Protein AF-A0AB34GZY5-F1 (afdb_monomer)

Secondary structure (DSSP, 8-state):
------------------------------PPPEEEEEEEEETTEEEEEEEEPPP-SSS-GGGSPP------TT--------STTSTT---SSTT-S--SHHHHHHHHHHHHHHHHHH-GGGTTS---------

Mean predicted aligned error: 16.34 Å

Solvent-accessible surface area (backbone atoms only — not comparable to full-atom values): 9696 Å² total; per-residue (Å²): 136,85,82,89,85,89,81,89,86,87,83,91,80,89,82,89,84,81,89,74,82,71,76,78,77,70,69,83,73,77,73,74,55,68,52,70,56,74,45,77,81,49,93,100,39,69,47,79,51,79,46,76,56,60,85,52,100,87,51,62,48,91,78,49,88,87,82,87,88,79,91,63,96,87,62,90,85,85,88,76,59,76,52,66,62,31,91,88,31,72,66,97,48,90,83,70,52,67,86,50,70,66,51,43,52,51,52,51,51,53,51,52,52,52,49,44,69,74,40,62,92,54,65,87,57,88,83,82,89,79,88,84,85,132

Structure (mmCIF, N/CA/C/O backbone):
data_AF-A0AB34GZY5-F1
#
_entry.id   AF-A0AB34GZY5-F1
#
loop_
_atom_site.group_PDB
_atom_site.id
_atom_site.type_symbol
_atom_site.label_atom_id
_atom_site.label_alt_id
_atom_site.label_comp_id
_atom_site.label_asym_id
_atom_site.label_entity_id
_atom_site.label_seq_id
_atom_site.pdbx_PDB_ins_code
_atom_site.Cartn_x
_atom_site.Cartn_y
_atom_site.Cartn_z
_atom_site.occupancy
_atom_site.B_iso_or_equiv
_atom_site.auth_seq_id
_atom_site.auth_comp_id
_atom_site.auth_asym_id
_atom_site.auth_atom_id
_atom_site.pdbx_PDB_model_num
ATOM 1 N N . MET A 1 1 ? 9.526 -64.362 42.886 1.00 38.78 1 MET A N 1
ATOM 2 C CA . MET A 1 1 ? 9.314 -65.638 42.183 1.00 38.78 1 MET A CA 1
ATOM 3 C C . MET A 1 1 ? 9.021 -65.290 40.729 1.00 38.78 1 MET A C 1
ATOM 5 O O . MET A 1 1 ? 7.881 -65.058 40.375 1.00 38.78 1 MET A O 1
ATOM 9 N N . GLU A 1 2 ? 10.096 -65.103 39.961 1.00 42.00 2 GLU A N 1
ATOM 10 C CA . GLU A 1 2 ? 10.179 -65.385 38.512 1.00 42.00 2 GLU A CA 1
ATOM 11 C C . GLU A 1 2 ? 9.989 -66.913 38.304 1.00 42.00 2 GLU A C 1
ATOM 13 O O . GLU A 1 2 ? 10.134 -67.623 39.313 1.00 42.00 2 GLU A O 1
ATOM 18 N N . PRO A 1 3 ? 9.700 -67.470 37.098 1.00 38.09 3 PRO A N 1
ATOM 19 C CA . PRO A 1 3 ? 10.440 -67.222 35.836 1.00 38.09 3 PRO A CA 1
ATOM 20 C C . PRO A 1 3 ? 9.575 -67.142 34.546 1.00 38.09 3 PRO A C 1
ATOM 22 O O . PRO A 1 3 ? 8.404 -67.504 34.552 1.00 38.09 3 PRO A O 1
ATOM 25 N N . ALA A 1 4 ? 10.022 -66.524 33.438 1.00 37.91 4 ALA A N 1
ATOM 26 C CA . ALA A 1 4 ? 11.031 -66.951 32.440 1.00 37.91 4 ALA A CA 1
ATOM 27 C C . ALA A 1 4 ? 10.758 -68.383 31.886 1.00 37.91 4 ALA A C 1
ATOM 29 O O .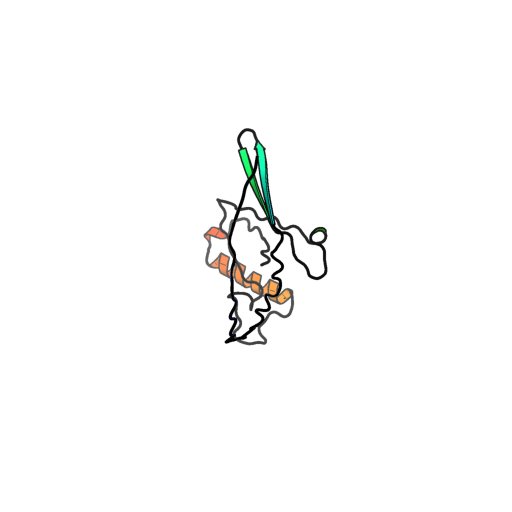 ALA A 1 4 ? 10.474 -69.288 32.658 1.00 37.91 4 ALA A O 1
ATOM 30 N N . LEU A 1 5 ? 10.847 -68.737 30.591 1.00 38.53 5 LEU A N 1
ATOM 31 C CA . LEU A 1 5 ? 11.920 -68.481 29.621 1.00 38.53 5 LEU A CA 1
ATOM 32 C C . LEU A 1 5 ? 11.675 -69.284 28.296 1.00 38.53 5 LEU A C 1
ATOM 34 O O . LEU A 1 5 ? 11.075 -70.356 28.346 1.00 38.53 5 LEU A O 1
ATOM 38 N N . ARG A 1 6 ? 12.350 -68.860 27.201 1.00 35.28 6 ARG A N 1
ATOM 39 C CA . ARG A 1 6 ? 12.802 -69.592 25.965 1.00 35.28 6 ARG A CA 1
ATOM 40 C C . ARG A 1 6 ? 11.847 -69.542 24.746 1.00 35.28 6 ARG A C 1
ATOM 42 O O . ARG A 1 6 ? 10.668 -69.796 24.894 1.00 35.28 6 ARG A O 1
ATOM 49 N N . SER A 1 7 ? 12.269 -69.261 23.500 1.00 38.47 7 SER A N 1
ATOM 50 C CA . SER A 1 7 ? 13.583 -69.453 22.856 1.00 38.47 7 SER A CA 1
ATOM 51 C C . SER A 1 7 ? 13.755 -68.626 21.556 1.00 38.47 7 SER A C 1
ATOM 53 O O . SER A 1 7 ? 12.819 -68.511 20.772 1.00 38.47 7 SER A O 1
ATOM 55 N N . CYS A 1 8 ? 14.980 -68.127 21.318 1.00 30.33 8 CYS A N 1
ATOM 56 C CA . CYS A 1 8 ? 15.563 -67.608 20.060 1.00 30.33 8 CYS A CA 1
ATOM 57 C C . CYS A 1 8 ? 15.296 -68.516 18.834 1.00 30.33 8 CYS A C 1
ATOM 59 O O . CYS A 1 8 ? 15.220 -69.731 18.997 1.00 30.33 8 CYS A O 1
ATOM 61 N N . SER A 1 9 ? 15.284 -68.043 17.575 1.00 35.69 9 SER A N 1
ATOM 62 C CA . SER A 1 9 ? 16.492 -67.618 16.828 1.00 35.69 9 SER A CA 1
ATOM 63 C C . SER A 1 9 ? 16.179 -66.990 15.445 1.00 35.69 9 SER A C 1
ATOM 65 O O . SER A 1 9 ? 15.321 -67.477 14.716 1.00 35.69 9 SER A O 1
ATOM 67 N N . LEU A 1 10 ? 16.909 -65.918 15.094 1.00 40.94 10 LEU A N 1
ATOM 68 C CA . LEU A 1 10 ? 17.018 -65.297 13.755 1.00 40.94 10 LEU A CA 1
ATOM 69 C C . LEU A 1 10 ? 17.931 -66.129 12.827 1.00 40.94 10 LEU A C 1
ATOM 71 O O . LEU A 1 10 ? 18.837 -66.801 13.323 1.00 40.94 10 LEU A O 1
ATOM 75 N N . PRO A 1 11 ? 17.761 -66.027 11.495 1.00 47.16 11 PRO A N 1
ATOM 76 C CA . PRO A 1 11 ? 18.743 -65.264 10.698 1.00 47.16 11 PRO A CA 1
ATOM 77 C C . PRO A 1 11 ? 18.046 -64.390 9.630 1.00 47.16 11 PRO A C 1
ATOM 79 O O . PRO A 1 11 ? 17.109 -64.820 8.970 1.00 47.16 11 PRO A O 1
ATOM 82 N N . LEU A 1 12 ? 18.298 -63.080 9.553 1.00 51.16 12 LEU A N 1
ATOM 83 C CA . LEU A 1 12 ? 19.367 -62.408 8.795 1.00 51.16 12 LEU A CA 1
ATOM 84 C C . LEU A 1 12 ? 19.575 -62.931 7.357 1.00 51.16 12 LEU A C 1
ATOM 86 O O . LEU A 1 12 ? 20.366 -63.842 7.136 1.00 51.16 12 LEU A O 1
ATOM 90 N N . LEU A 1 13 ? 18.959 -62.260 6.376 1.00 44.91 13 LEU A N 1
ATOM 91 C CA . LEU A 1 13 ? 19.524 -62.139 5.029 1.00 44.91 13 LEU A CA 1
ATOM 92 C C . LEU A 1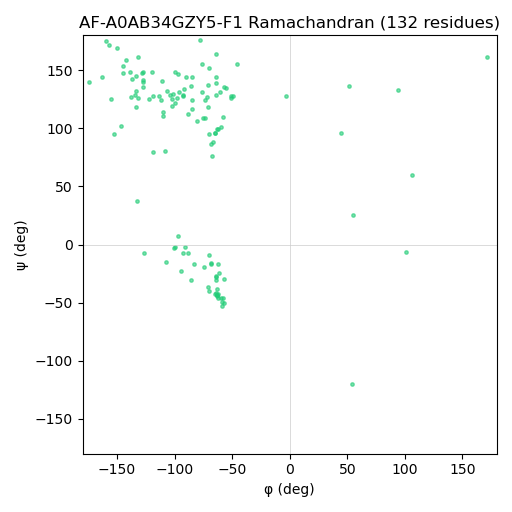 13 ? 19.154 -60.773 4.424 1.00 44.91 13 LEU A C 1
ATOM 94 O O . LEU A 1 13 ? 18.030 -60.548 3.984 1.00 44.91 13 LEU A O 1
ATOM 98 N N . LEU A 1 14 ? 20.119 -59.849 4.448 1.00 49.59 14 LEU A N 1
ATOM 99 C CA . LEU A 1 14 ? 20.133 -58.643 3.620 1.00 49.59 14 LEU A CA 1
ATOM 100 C C . LEU A 1 14 ? 20.412 -59.033 2.163 1.00 49.59 14 LEU A C 1
ATOM 102 O O . LEU A 1 14 ? 21.375 -59.755 1.918 1.00 49.59 14 LEU A O 1
ATOM 106 N N . LEU A 1 15 ? 19.692 -58.441 1.205 1.00 46.56 15 LEU A N 1
ATOM 107 C CA . LEU A 1 15 ? 20.271 -58.120 -0.104 1.00 46.56 15 LEU A CA 1
ATOM 108 C C . LEU A 1 15 ? 19.570 -56.914 -0.760 1.00 46.56 15 LEU A C 1
ATOM 110 O O . LEU A 1 15 ? 18.509 -57.008 -1.363 1.00 46.56 15 LEU A O 1
ATOM 114 N N . LEU A 1 16 ? 20.216 -55.770 -0.524 1.00 51.75 16 LEU A N 1
ATOM 115 C CA . LEU A 1 16 ? 20.365 -54.551 -1.327 1.00 51.75 16 LEU A CA 1
ATOM 116 C C . LEU A 1 16 ? 19.737 -54.550 -2.728 1.00 51.75 16 LEU A C 1
ATOM 118 O O . LEU A 1 16 ? 20.164 -55.343 -3.555 1.00 51.75 16 LEU A O 1
ATOM 122 N N . LEU A 1 17 ? 18.926 -53.531 -3.042 1.00 46.97 17 LEU A N 1
ATOM 123 C CA . LEU A 1 17 ? 18.884 -52.888 -4.365 1.00 46.97 17 LEU A CA 1
ATOM 124 C C . LEU A 1 17 ? 18.352 -51.444 -4.233 1.00 46.97 17 LEU A C 1
ATOM 126 O O . LEU A 1 17 ? 17.258 -51.230 -3.723 1.00 46.97 17 LEU A O 1
ATOM 130 N N . GLY A 1 18 ? 19.122 -50.469 -4.733 1.00 49.88 18 GLY A N 1
ATOM 131 C CA . GLY A 1 18 ? 18.602 -49.153 -5.130 1.00 49.88 18 GLY A CA 1
ATOM 132 C C . GLY A 1 18 ? 18.917 -47.957 -4.227 1.00 49.88 18 GLY A C 1
ATOM 133 O O . GLY A 1 18 ? 18.006 -47.276 -3.769 1.00 49.88 18 GLY A O 1
ATOM 134 N N . LEU A 1 19 ? 20.198 -47.639 -4.023 1.00 49.34 19 LEU A N 1
ATOM 135 C CA . LEU A 1 19 ? 20.614 -46.314 -3.557 1.00 49.34 19 LEU A CA 1
ATOM 136 C C . LEU A 1 19 ? 20.392 -45.291 -4.694 1.00 49.34 19 LEU A C 1
ATOM 138 O O . LEU A 1 19 ? 21.252 -45.115 -5.551 1.00 49.34 19 LEU A O 1
ATOM 142 N N . SER A 1 20 ? 19.256 -44.594 -4.711 1.00 51.91 20 SER A N 1
ATOM 143 C CA . SER A 1 20 ? 19.239 -43.214 -5.207 1.00 51.91 20 SER A CA 1
ATOM 144 C C . SER A 1 20 ? 19.040 -42.310 -4.001 1.00 51.91 20 SER A C 1
ATOM 146 O O . SER A 1 20 ? 17.934 -41.864 -3.701 1.00 51.91 20 SER A O 1
ATOM 148 N N . THR A 1 21 ? 20.125 -42.053 -3.273 1.00 48.06 21 THR A N 1
ATOM 149 C CA . THR A 1 21 ? 20.195 -40.891 -2.387 1.00 48.06 21 THR A CA 1
ATOM 150 C C . THR A 1 21 ? 20.209 -39.651 -3.274 1.00 48.06 21 THR A C 1
ATOM 152 O O . THR A 1 21 ? 21.249 -39.038 -3.503 1.00 48.06 21 THR A O 1
ATOM 155 N N . GLY A 1 22 ? 19.047 -39.294 -3.818 1.00 51.47 22 GLY A N 1
ATOM 156 C CA . GLY A 1 22 ? 18.763 -37.900 -4.084 1.00 51.47 22 GLY A CA 1
ATOM 157 C C . GLY A 1 22 ? 18.766 -37.236 -2.720 1.00 51.47 22 GLY A C 1
ATOM 158 O O . GLY A 1 22 ? 17.819 -37.398 -1.953 1.00 51.47 22 GLY A O 1
ATOM 159 N N . ALA A 1 23 ? 19.871 -36.583 -2.368 1.00 47.66 23 ALA A N 1
ATOM 160 C CA . ALA A 1 23 ? 19.873 -35.672 -1.244 1.00 47.66 23 ALA A CA 1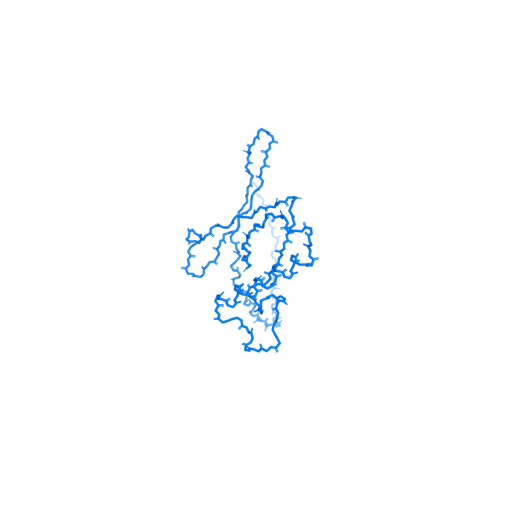
ATOM 161 C C . ALA A 1 23 ? 18.837 -34.595 -1.579 1.00 47.66 23 ALA A C 1
ATOM 163 O O . ALA A 1 23 ? 19.092 -33.711 -2.396 1.00 47.66 23 ALA A O 1
ATOM 164 N N . VAL A 1 24 ? 17.640 -34.706 -1.000 1.00 50.84 24 VAL A N 1
ATOM 165 C CA . VAL A 1 24 ? 16.730 -33.572 -0.906 1.00 50.84 24 VAL A CA 1
ATOM 166 C C . VAL A 1 24 ? 17.464 -32.595 -0.005 1.00 50.84 24 VAL A C 1
ATOM 168 O O . VAL A 1 24 ? 17.473 -32.738 1.215 1.00 50.84 24 VAL A O 1
ATOM 171 N N . ILE A 1 25 ? 18.172 -31.649 -0.617 1.00 48.28 25 ILE A N 1
ATOM 172 C CA . ILE A 1 25 ? 18.685 -30.486 0.088 1.00 48.28 25 ILE A CA 1
ATOM 173 C C . ILE A 1 25 ? 17.431 -29.688 0.442 1.00 48.28 25 ILE A C 1
ATOM 175 O O . ILE A 1 25 ? 16.984 -28.835 -0.323 1.00 48.28 25 ILE A O 1
ATOM 179 N N . SER A 1 26 ? 16.804 -30.014 1.574 1.00 48.84 26 SER A N 1
ATOM 180 C CA . SER A 1 26 ? 15.907 -29.075 2.224 1.00 48.84 26 SER A CA 1
ATOM 181 C C . SER A 1 26 ? 16.804 -27.928 2.659 1.00 48.84 26 SER A C 1
ATOM 183 O O . SER A 1 26 ? 17.487 -28.008 3.683 1.00 48.84 26 SER A O 1
ATOM 185 N N . TRP A 1 27 ? 16.882 -26.881 1.841 1.00 49.50 27 TRP A N 1
ATOM 186 C CA . TRP A 1 27 ? 17.351 -25.598 2.335 1.00 49.50 27 TRP A CA 1
ATOM 187 C C . TRP A 1 27 ? 16.550 -25.323 3.609 1.00 49.50 27 TRP A C 1
ATOM 189 O O . TRP A 1 27 ? 15.327 -25.481 3.566 1.00 49.50 27 TRP A O 1
ATOM 199 N N . PRO A 1 28 ? 17.189 -25.005 4.747 1.00 52.06 28 PRO A N 1
ATOM 200 C CA . PRO A 1 28 ? 16.443 -24.624 5.928 1.00 52.06 28 PRO A CA 1
ATOM 201 C C . PRO A 1 28 ? 15.688 -23.352 5.559 1.00 52.06 28 PRO A C 1
ATOM 203 O O . PRO A 1 28 ? 16.260 -22.261 5.515 1.00 52.06 28 PRO A O 1
ATOM 206 N N . ILE A 1 29 ? 14.409 -23.512 5.227 1.00 51.97 29 ILE A N 1
ATOM 207 C CA . ILE A 1 29 ? 13.464 -22.414 5.195 1.00 51.97 29 ILE A CA 1
ATOM 208 C C . ILE A 1 29 ? 13.524 -21.885 6.620 1.00 51.97 29 ILE A C 1
ATOM 210 O O . ILE A 1 29 ? 13.161 -22.586 7.563 1.00 51.97 29 ILE A O 1
ATOM 214 N N . LYS A 1 30 ? 14.102 -20.697 6.800 1.00 57.34 30 LYS A N 1
ATOM 215 C CA . LYS A 1 30 ? 13.982 -19.990 8.069 1.00 57.34 30 LYS A CA 1
ATOM 216 C C . LYS A 1 30 ? 12.508 -19.623 8.178 1.00 57.34 30 LYS A C 1
ATOM 218 O O . LYS A 1 30 ? 12.110 -18.583 7.664 1.00 57.34 30 LYS A O 1
ATOM 223 N N . GLU A 1 31 ? 11.704 -20.517 8.747 1.00 63.81 31 GLU A N 1
ATOM 224 C CA . GLU A 1 31 ? 10.323 -20.214 9.104 1.00 63.81 31 GLU A CA 1
ATOM 225 C C . GLU A 1 31 ? 10.337 -18.921 9.921 1.00 63.81 31 GLU A C 1
ATOM 227 O O . GLU A 1 31 ? 11.137 -18.757 10.850 1.00 63.81 31 GLU A O 1
ATOM 232 N N . GLY A 1 32 ? 9.522 -17.955 9.498 1.00 69.06 32 GLY A N 1
ATOM 233 C CA . GLY A 1 32 ? 9.395 -16.687 10.198 1.00 69.06 32 GLY A CA 1
ATOM 234 C C . GLY A 1 32 ? 8.971 -16.949 11.638 1.00 69.06 32 GLY A C 1
ATOM 235 O O . GLY A 1 32 ? 8.093 -17.768 11.897 1.00 69.06 32 GLY A O 1
ATOM 236 N N . LYS A 1 33 ? 9.603 -16.268 12.597 1.00 85.56 33 LYS A N 1
ATOM 237 C CA . LYS A 1 33 ? 9.159 -16.345 13.987 1.00 85.56 33 LYS A CA 1
ATOM 238 C C . LYS A 1 33 ? 7.849 -15.567 14.101 1.00 85.56 33 LYS A C 1
ATOM 240 O O . LYS A 1 33 ? 7.806 -14.388 13.753 1.00 85.56 33 LYS A O 1
ATOM 245 N N . GLU A 1 34 ? 6.818 -16.205 14.632 1.00 90.81 34 GLU A N 1
ATOM 246 C CA . GLU A 1 34 ? 5.507 -15.603 14.877 1.00 90.81 34 GLU A CA 1
ATOM 247 C C . GLU A 1 34 ? 5.068 -15.817 16.330 1.00 90.81 34 GLU A C 1
ATOM 249 O O . GLU A 1 34 ? 5.442 -16.807 16.962 1.00 90.81 34 GLU A O 1
ATOM 254 N N . VAL A 1 35 ? 4.313 -14.863 16.878 1.00 94.06 35 VAL A N 1
ATOM 255 C CA . VAL A 1 35 ? 3.687 -14.945 18.211 1.00 94.06 35 VAL A CA 1
ATOM 256 C C . VAL A 1 35 ? 2.333 -14.246 18.197 1.00 94.06 35 VAL A C 1
ATOM 258 O O . VAL A 1 35 ? 2.150 -13.256 17.492 1.00 94.06 35 VAL A O 1
ATOM 261 N N . TRP A 1 36 ? 1.384 -14.734 18.985 1.00 96.44 36 TRP A N 1
ATOM 262 C CA . TRP A 1 36 ? 0.033 -14.185 19.074 1.00 96.44 36 TRP A CA 1
ATOM 263 C C . TRP A 1 36 ? -0.493 -14.297 20.503 1.00 96.44 36 TRP A C 1
ATOM 265 O O . TRP A 1 36 ? -0.057 -15.170 21.254 1.00 96.44 36 TRP A O 1
ATOM 275 N N . ASP A 1 37 ? -1.413 -13.410 20.878 1.00 96.88 37 ASP A N 1
ATOM 276 C CA . ASP A 1 37 ? -2.048 -13.422 22.200 1.00 96.88 37 ASP A CA 1
ATOM 277 C C . ASP A 1 37 ? -3.386 -12.654 22.196 1.00 96.88 37 ASP A C 1
ATOM 279 O O . ASP A 1 37 ? -3.776 -12.019 21.209 1.00 96.88 37 ASP A O 1
ATOM 283 N N . TYR A 1 38 ? -4.087 -12.700 23.327 1.00 96.75 38 TYR A N 1
ATOM 284 C CA . TYR A 1 38 ? -5.267 -11.901 23.624 1.00 96.75 38 TYR A CA 1
ATOM 285 C C . TYR A 1 38 ? -4.963 -10.881 24.720 1.00 96.75 38 TYR A C 1
ATOM 287 O O . TYR A 1 38 ? -4.321 -11.178 25.723 1.00 96.75 38 TYR A O 1
ATOM 295 N N . VAL A 1 39 ? -5.509 -9.677 24.576 1.00 97.00 39 VAL A N 1
ATOM 296 C CA . VAL A 1 39 ? -5.481 -8.649 25.618 1.00 97.00 39 VAL A CA 1
ATOM 297 C C . VAL A 1 39 ? -6.898 -8.286 26.043 1.00 97.00 39 VAL A C 1
ATOM 299 O O . VAL A 1 39 ? -7.749 -7.959 25.218 1.00 97.00 39 VAL A O 1
ATOM 302 N N . THR A 1 40 ? -7.172 -8.332 27.347 1.00 95.94 40 THR A N 1
ATOM 303 C CA . THR A 1 40 ? -8.438 -7.854 27.920 1.00 95.94 40 THR A CA 1
ATOM 304 C C . THR A 1 40 ? -8.431 -6.330 27.954 1.00 95.94 40 THR A C 1
ATOM 306 O O . THR A 1 40 ? -7.713 -5.731 28.751 1.00 95.94 40 THR A O 1
ATOM 309 N N . VAL A 1 41 ? -9.232 -5.694 27.100 1.00 95.50 41 VAL A N 1
ATOM 310 C CA . VAL A 1 41 ? -9.272 -4.224 26.968 1.00 95.50 41 VAL A CA 1
ATOM 311 C C . VAL A 1 41 ? -10.370 -3.576 27.812 1.00 95.50 41 VAL A C 1
ATOM 313 O O . VAL A 1 41 ? -10.276 -2.404 28.164 1.00 95.50 41 VAL A O 1
ATOM 316 N N . ARG A 1 42 ? -11.413 -4.335 28.162 1.00 96.19 42 ARG A N 1
ATOM 317 C CA . ARG A 1 42 ? -12.461 -3.963 29.128 1.00 96.19 42 ARG A CA 1
ATOM 318 C C . ARG A 1 42 ? -13.109 -5.231 29.682 1.00 96.19 42 ARG A C 1
ATOM 320 O O . ARG A 1 42 ? -12.845 -6.324 29.187 1.00 96.19 42 ARG A O 1
ATOM 327 N N . LYS A 1 43 ? -13.967 -5.087 30.698 1.00 95.81 43 LYS A N 1
ATOM 328 C CA . LYS A 1 43 ? -14.728 -6.215 31.255 1.00 95.81 43 LYS A CA 1
ATOM 329 C C . LYS A 1 43 ? -15.431 -6.985 30.128 1.00 95.81 43 LYS A C 1
ATOM 331 O O . LYS A 1 43 ? -16.135 -6.374 29.320 1.00 95.81 43 LYS A O 1
ATOM 336 N N . ASP A 1 44 ? -15.183 -8.293 30.093 1.00 93.62 44 ASP A N 1
ATOM 337 C CA . ASP A 1 44 ? -15.711 -9.250 29.115 1.00 93.62 44 ASP A CA 1
ATOM 338 C C . ASP A 1 44 ? -15.423 -8.885 27.642 1.00 93.62 44 ASP A C 1
ATOM 340 O O . ASP A 1 44 ? -16.169 -9.272 26.743 1.00 93.62 44 ASP A O 1
ATOM 344 N N . ALA A 1 45 ? -14.357 -8.119 27.365 1.00 91.88 45 ALA A N 1
ATOM 345 C CA . ALA A 1 45 ? -13.920 -7.841 25.999 1.00 91.88 45 ALA A CA 1
ATOM 346 C C . ALA A 1 45 ? -12.409 -8.003 25.829 1.00 91.88 45 ALA A C 1
ATOM 348 O O . ALA A 1 45 ? -11.601 -7.386 26.533 1.00 91.88 45 ALA A O 1
ATOM 349 N N . HIS A 1 46 ? -12.050 -8.786 24.818 1.00 94.62 46 HIS A N 1
ATOM 350 C CA . HIS A 1 46 ? -10.686 -9.199 24.532 1.00 94.62 46 HIS A CA 1
ATOM 351 C C . HIS A 1 46 ? -10.359 -8.875 23.073 1.00 94.62 46 HIS A C 1
ATOM 353 O O . HIS A 1 46 ? -11.181 -9.111 22.189 1.00 94.62 46 HIS A O 1
ATOM 359 N N . MET A 1 47 ? -9.178 -8.322 22.820 1.00 92.62 47 MET A N 1
ATOM 360 C CA . MET A 1 47 ? -8.656 -8.094 21.475 1.00 92.62 47 MET A CA 1
ATOM 361 C C . MET A 1 47 ? -7.554 -9.105 21.190 1.00 92.62 47 MET A C 1
ATOM 363 O O . MET A 1 47 ? -6.669 -9.306 22.016 1.00 92.62 47 MET A O 1
ATOM 367 N N . PHE A 1 48 ? -7.622 -9.736 20.024 1.00 95.38 48 PHE A N 1
ATOM 368 C CA . PHE A 1 48 ? -6.571 -10.604 19.509 1.00 95.38 48 PHE A CA 1
ATOM 369 C C . PHE A 1 48 ? -5.509 -9.769 18.788 1.00 95.38 48 PHE A C 1
ATOM 371 O O . PHE A 1 48 ? -5.848 -8.801 18.103 1.00 95.38 48 PHE A O 1
ATOM 378 N N . TRP A 1 49 ? -4.243 -10.160 18.903 1.00 92.56 49 TRP A N 1
ATOM 379 C CA . TRP A 1 49 ? -3.163 -9.626 18.079 1.00 92.56 49 TRP A CA 1
ATOM 380 C C . TRP A 1 49 ? -2.209 -10.740 17.642 1.00 92.56 49 TRP A C 1
ATOM 382 O O . TRP A 1 49 ? -1.993 -11.718 18.357 1.00 92.56 49 TRP A O 1
ATOM 392 N N . TRP A 1 50 ? -1.626 -10.564 16.457 1.00 95.06 50 TRP A N 1
ATOM 393 C CA . TRP A 1 50 ? -0.658 -11.480 15.860 1.00 95.06 50 TRP A CA 1
ATOM 394 C C . TRP A 1 50 ? 0.540 -10.678 15.353 1.00 95.06 50 TRP A C 1
ATOM 396 O O . TRP A 1 50 ? 0.373 -9.709 14.612 1.00 95.06 50 TRP A O 1
ATOM 406 N N . LEU A 1 51 ? 1.741 -11.056 15.788 1.00 90.56 51 LEU A N 1
ATOM 407 C CA . LEU A 1 51 ? 3.003 -10.437 15.409 1.00 90.56 51 LEU A CA 1
ATOM 408 C C . LEU A 1 51 ? 3.859 -11.409 14.599 1.00 90.56 51 LEU A C 1
ATOM 410 O O . LEU A 1 51 ? 4.205 -12.496 15.065 1.00 90.56 51 LEU A O 1
ATOM 414 N N . TYR A 1 52 ? 4.298 -10.934 13.440 1.00 88.31 52 TYR A N 1
ATOM 415 C CA . TYR A 1 52 ? 5.384 -11.527 12.672 1.00 88.31 52 TYR A CA 1
ATOM 416 C C . TYR A 1 52 ? 6.675 -10.765 12.958 1.00 88.31 52 TYR A C 1
ATOM 418 O O . TYR A 1 52 ? 6.728 -9.540 12.824 1.00 88.31 52 TYR A O 1
ATOM 426 N N . TYR A 1 53 ? 7.729 -11.471 13.362 1.00 85.69 53 TYR A N 1
ATOM 427 C CA . TYR A 1 53 ? 9.034 -10.847 13.549 1.00 85.69 53 TYR A CA 1
ATOM 428 C C . TYR A 1 53 ? 9.700 -10.600 12.197 1.00 85.69 53 TYR A C 1
ATOM 430 O O . TYR A 1 53 ? 9.823 -11.507 11.375 1.00 85.69 53 TYR A O 1
ATOM 438 N N . ALA A 1 54 ? 10.192 -9.378 11.996 1.00 82.56 54 ALA A N 1
ATOM 439 C CA . ALA A 1 54 ? 10.921 -9.025 10.789 1.00 82.56 54 ALA A CA 1
ATOM 440 C C . ALA A 1 54 ? 12.227 -9.831 10.674 1.00 82.56 54 ALA A C 1
ATOM 442 O O . ALA A 1 54 ? 13.047 -9.861 11.595 1.00 82.56 54 ALA A O 1
ATOM 443 N N . THR A 1 55 ? 12.441 -10.465 9.522 1.00 79.88 55 THR A N 1
ATOM 444 C CA . THR A 1 55 ? 13.668 -11.206 9.218 1.00 79.88 55 THR A CA 1
ATOM 445 C C . THR A 1 55 ? 14.565 -10.377 8.308 1.00 79.88 55 THR A C 1
ATOM 447 O O . THR A 1 55 ? 14.182 -10.060 7.186 1.00 79.88 55 T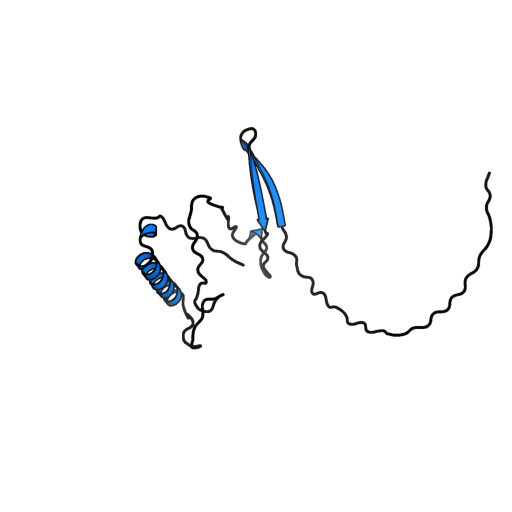HR A O 1
ATOM 450 N N . SER A 1 56 ? 15.776 -10.054 8.761 1.00 76.88 56 SER A N 1
ATOM 451 C CA . SER A 1 56 ? 16.793 -9.395 7.937 1.00 76.88 56 SER A CA 1
ATOM 452 C C . SER A 1 56 ? 18.107 -10.180 7.976 1.00 76.88 56 SER A C 1
ATOM 454 O O . SER A 1 56 ? 18.484 -10.674 9.041 1.00 76.88 56 SER A O 1
ATOM 456 N N . PRO A 1 57 ? 18.844 -10.288 6.853 1.00 79.06 57 PRO A N 1
ATOM 457 C CA . PRO A 1 57 ? 20.169 -10.906 6.840 1.00 79.06 57 PRO A CA 1
ATOM 458 C C . PRO A 1 57 ? 21.205 -10.188 7.716 1.00 79.06 57 PRO A C 1
ATOM 460 O O . PRO A 1 57 ? 22.186 -10.809 8.114 1.00 79.06 57 PRO A O 1
ATOM 463 N N . SER A 1 58 ? 21.017 -8.891 7.987 1.00 78.00 58 SER A N 1
ATOM 464 C CA . SER A 1 58 ? 22.044 -8.019 8.579 1.00 78.00 58 SER A CA 1
ATOM 465 C C . SER A 1 58 ? 21.616 -7.267 9.840 1.00 78.00 58 SER A C 1
ATOM 467 O O . SER A 1 58 ? 22.460 -6.625 10.460 1.00 78.00 58 SER A O 1
ATOM 469 N N . LYS A 1 59 ? 20.336 -7.325 10.231 1.00 80.44 59 LYS A N 1
ATOM 470 C CA . LYS A 1 59 ? 19.797 -6.600 11.394 1.00 80.44 59 LYS A CA 1
ATOM 471 C C . LYS A 1 59 ? 18.928 -7.505 12.261 1.00 80.44 59 LYS A C 1
ATOM 473 O O . LYS A 1 59 ? 18.196 -8.341 11.733 1.00 80.44 59 LYS A O 1
ATOM 478 N N . ASN A 1 60 ? 18.966 -7.303 13.578 1.00 83.50 60 ASN A N 1
ATOM 479 C CA . ASN A 1 60 ? 17.987 -7.913 14.478 1.00 83.50 60 ASN A CA 1
ATOM 480 C C . ASN A 1 60 ? 16.607 -7.267 14.296 1.00 83.50 60 ASN A C 1
ATOM 482 O O . ASN A 1 60 ? 16.506 -6.085 13.971 1.00 83.50 60 ASN A O 1
ATOM 486 N N . PHE A 1 61 ? 15.538 -8.022 14.569 1.00 80.06 61 PHE A N 1
ATOM 487 C CA . PHE A 1 61 ? 14.159 -7.526 14.449 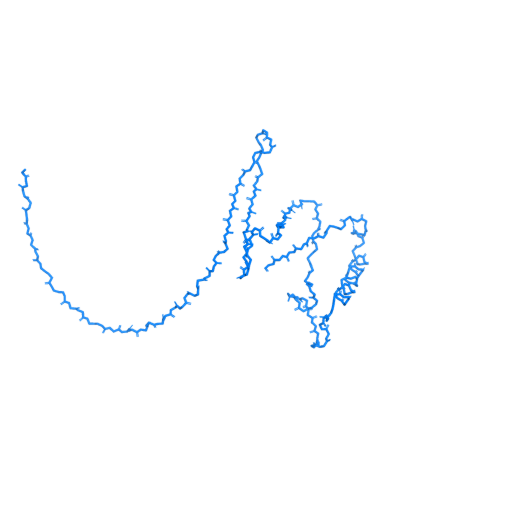1.00 80.06 61 PHE A CA 1
ATOM 488 C C . PHE A 1 61 ? 13.891 -6.278 15.308 1.00 80.06 61 PHE A C 1
ATOM 490 O O . PHE A 1 61 ? 13.090 -5.439 14.918 1.00 80.06 61 PHE A O 1
ATOM 497 N N . SER A 1 62 ? 14.586 -6.121 16.441 1.00 80.94 62 SER A N 1
ATOM 498 C CA . SER A 1 62 ? 14.455 -4.959 17.333 1.00 80.94 62 SER A CA 1
ATOM 499 C C . SER A 1 62 ? 14.987 -3.647 16.740 1.00 80.94 62 SER A C 1
ATOM 501 O O . SER A 1 62 ? 14.700 -2.583 17.276 1.00 80.94 62 SER A O 1
ATOM 503 N N . GLU A 1 63 ? 15.780 -3.712 15.668 1.00 83.12 63 GLU A N 1
ATOM 504 C CA . GLU A 1 63 ? 16.345 -2.545 14.968 1.00 83.12 63 GLU A CA 1
ATOM 505 C C . GLU A 1 63 ? 15.555 -2.181 13.700 1.00 83.12 63 GLU A C 1
ATOM 507 O O . GLU A 1 63 ? 15.904 -1.240 12.983 1.00 83.12 63 GLU A O 1
ATOM 512 N N . LEU A 1 64 ? 14.520 -2.960 13.386 1.00 84.19 64 LEU A N 1
ATOM 513 C CA . LEU A 1 64 ? 13.649 -2.757 12.239 1.00 84.19 64 LEU A CA 1
ATOM 514 C C . LEU A 1 64 ? 12.361 -2.057 12.696 1.00 84.19 64 LEU A C 1
ATOM 516 O O . LEU A 1 64 ? 11.925 -2.247 13.833 1.00 84.19 64 LEU A O 1
ATOM 520 N N . PRO A 1 65 ? 11.746 -1.224 11.840 1.00 81.06 65 PRO A N 1
ATOM 521 C CA . PRO A 1 65 ? 10.498 -0.562 12.189 1.00 81.06 65 PRO A CA 1
ATOM 522 C C . PRO A 1 65 ? 9.374 -1.586 12.402 1.00 81.06 65 PRO A C 1
ATOM 524 O O . PRO A 1 65 ? 9.229 -2.532 11.629 1.00 81.06 65 PRO A O 1
ATOM 527 N N . LEU A 1 66 ? 8.551 -1.360 13.428 1.00 83.62 66 LEU A N 1
ATOM 528 C CA . LEU A 1 66 ? 7.307 -2.095 13.641 1.00 83.62 66 LEU A CA 1
ATOM 529 C C . LEU A 1 66 ? 6.186 -1.437 12.830 1.00 83.62 66 LEU A C 1
ATOM 531 O O . LEU A 1 66 ? 5.906 -0.252 13.010 1.00 83.62 66 LEU A O 1
ATOM 535 N N . VAL A 1 67 ? 5.521 -2.213 11.976 1.00 81.00 67 VAL A N 1
ATOM 536 C CA . VAL A 1 67 ? 4.330 -1.781 11.235 1.00 81.00 67 VAL A CA 1
ATOM 537 C C . VAL A 1 67 ? 3.097 -2.409 11.879 1.00 81.00 67 VAL A C 1
ATOM 539 O O . VAL A 1 67 ? 3.056 -3.618 12.094 1.00 81.00 67 VAL A O 1
ATOM 542 N N . MET A 1 68 ? 2.094 -1.589 12.194 1.00 81.06 68 MET A N 1
ATOM 543 C CA . MET A 1 68 ? 0.818 -2.042 12.751 1.00 81.06 68 MET A CA 1
ATOM 544 C C . MET A 1 68 ? -0.256 -2.041 11.662 1.00 81.06 68 MET A C 1
ATOM 546 O O . MET A 1 68 ? -0.507 -1.010 11.040 1.00 81.06 68 MET A O 1
ATOM 550 N N . TRP A 1 69 ? -0.905 -3.187 11.460 1.00 77.31 69 TRP A N 1
ATOM 551 C CA . TRP A 1 69 ? -2.038 -3.339 10.548 1.00 77.31 69 TRP A CA 1
ATOM 552 C C . TRP A 1 69 ? -3.354 -3.349 11.330 1.00 77.31 69 TRP A C 1
ATOM 554 O O . TRP A 1 69 ? -3.500 -4.110 12.285 1.00 77.31 69 TRP A O 1
ATOM 564 N N . LEU A 1 70 ? -4.322 -2.525 10.922 1.00 76.88 70 LEU A N 1
ATOM 565 C CA . LEU A 1 70 ? -5.650 -2.460 11.536 1.00 76.88 70 LEU A CA 1
ATOM 566 C C . LEU A 1 70 ? -6.720 -2.731 10.478 1.00 76.88 70 LEU A C 1
ATOM 568 O O . LEU A 1 70 ? -6.791 -2.039 9.464 1.00 76.88 70 LEU A O 1
ATOM 572 N N . GLN A 1 71 ? -7.585 -3.715 10.731 1.00 64.69 71 GLN A N 1
ATOM 573 C CA . GLN A 1 71 ? -8.744 -3.971 9.881 1.00 64.69 71 GLN A CA 1
ATOM 574 C C . GLN A 1 71 ? -9.864 -2.988 10.235 1.00 64.69 71 GLN A C 1
ATOM 576 O O . GLN A 1 71 ? -10.524 -3.114 11.266 1.00 64.69 71 GLN A O 1
ATOM 581 N N . LEU A 1 72 ? -10.099 -2.010 9.365 1.00 62.00 72 LEU A N 1
ATOM 582 C CA . LEU A 1 72 ? -11.257 -1.125 9.452 1.00 62.00 72 LEU A CA 1
ATOM 583 C C . LEU A 1 72 ? -12.443 -1.812 8.764 1.00 62.00 72 LEU A C 1
ATOM 585 O O . LEU A 1 72 ? -12.413 -2.044 7.561 1.00 62.00 72 LEU A O 1
ATOM 589 N N . GLN A 1 73 ? -13.506 -2.133 9.509 1.00 61.81 73 GLN A N 1
ATOM 590 C CA . GLN A 1 73 ? -14.731 -2.724 8.939 1.00 61.81 73 GLN A CA 1
ATOM 591 C C . GLN A 1 73 ? -15.541 -1.743 8.067 1.00 61.81 73 GLN A C 1
ATOM 593 O O . GLN A 1 73 ? -16.501 -2.145 7.418 1.00 61.81 73 GLN A O 1
ATOM 598 N N . SER A 1 74 ? -15.179 -0.457 8.053 1.00 67.19 74 SER A N 1
ATOM 599 C CA . SER A 1 74 ? -15.924 0.607 7.364 1.00 67.19 74 SER A CA 1
ATOM 600 C C . SER A 1 74 ? -15.015 1.510 6.528 1.00 67.19 74 SER A C 1
ATOM 602 O O . SER A 1 74 ? -15.217 2.719 6.482 1.00 67.19 74 SER A O 1
ATOM 604 N N . ALA A 1 75 ? -13.994 0.934 5.890 1.00 74.50 75 ALA A N 1
ATOM 605 C CA . ALA A 1 75 ? -13.141 1.644 4.942 1.00 74.50 75 ALA A CA 1
ATOM 606 C C . ALA A 1 75 ? -13.043 0.871 3.623 1.00 74.50 75 ALA A C 1
ATOM 608 O O . ALA A 1 75 ? -13.065 -0.360 3.612 1.00 74.50 75 ALA A O 1
ATOM 609 N N . SER A 1 76 ? -12.918 1.602 2.518 1.00 83.56 76 SER A N 1
ATOM 610 C CA . SER A 1 76 ? -12.542 1.016 1.229 1.00 83.56 76 SER A CA 1
ATOM 611 C C . SER A 1 76 ? -11.021 0.940 1.145 1.00 83.56 76 SER A C 1
ATOM 613 O O . SER A 1 76 ? -10.338 1.885 1.537 1.00 83.56 76 SER A O 1
ATOM 615 N N . LEU A 1 77 ? -10.490 -0.181 0.657 1.00 85.06 77 LEU A N 1
ATOM 616 C CA . LEU A 1 77 ? -9.051 -0.414 0.561 1.00 85.06 77 LEU A CA 1
ATOM 617 C C . LEU A 1 77 ? -8.626 -0.446 -0.908 1.00 85.06 77 LEU A C 1
ATOM 619 O O . LEU A 1 77 ? -9.166 -1.226 -1.690 1.00 85.06 77 LEU A O 1
ATOM 623 N N . LEU A 1 78 ? -7.657 0.399 -1.266 1.00 87.94 78 LEU A N 1
ATOM 624 C CA . LEU A 1 78 ? -7.068 0.460 -2.601 1.00 87.94 78 LEU A CA 1
ATOM 625 C C . LEU A 1 78 ? -5.632 -0.067 -2.540 1.00 87.94 78 LEU A C 1
ATOM 627 O O . LEU A 1 78 ? -4.770 0.548 -1.914 1.00 87.94 78 LEU A O 1
ATOM 631 N N . PHE A 1 79 ? -5.381 -1.196 -3.199 1.00 89.38 79 PHE A N 1
ATOM 632 C CA . PHE A 1 79 ? -4.039 -1.749 -3.361 1.00 89.38 79 PHE A CA 1
ATOM 633 C C . PHE A 1 79 ? -3.418 -1.244 -4.661 1.00 89.38 79 PHE A C 1
ATOM 635 O O . PHE A 1 79 ? -4.067 -1.263 -5.707 1.00 89.38 79 PHE A O 1
ATOM 642 N N . VAL A 1 80 ? -2.162 -0.804 -4.588 1.00 90.94 80 VAL A N 1
ATOM 643 C CA . VAL A 1 80 ? -1.395 -0.328 -5.742 1.00 90.94 80 VAL A CA 1
ATOM 644 C C . VAL A 1 80 ? -0.008 -0.958 -5.710 1.00 90.94 80 VAL A C 1
ATOM 646 O O . VAL A 1 80 ? 0.760 -0.710 -4.781 1.00 90.94 80 VAL A O 1
ATOM 649 N N . ASP A 1 81 ? 0.316 -1.737 -6.742 1.00 91.88 81 ASP A N 1
ATOM 650 C CA . ASP A 1 81 ? 1.669 -2.242 -6.976 1.00 91.88 81 ASP A CA 1
ATOM 651 C C . ASP A 1 81 ? 2.550 -1.090 -7.483 1.00 91.88 81 ASP A C 1
ATOM 653 O O . ASP A 1 81 ? 2.368 -0.599 -8.603 1.00 91.88 81 ASP A O 1
ATOM 657 N N . ASN A 1 82 ? 3.478 -0.632 -6.640 1.00 90.50 82 ASN A N 1
ATOM 658 C CA . ASN A 1 82 ? 4.329 0.530 -6.885 1.00 90.50 82 ASN A CA 1
ATOM 659 C C . ASN A 1 82 ? 5.801 0.209 -6.555 1.00 90.50 82 ASN A C 1
ATOM 661 O O . ASN A 1 82 ? 6.071 -0.276 -5.452 1.00 90.50 82 ASN A O 1
ATOM 665 N N . PRO A 1 83 ? 6.772 0.535 -7.433 1.00 94.38 83 PRO A N 1
ATOM 666 C CA . PRO A 1 83 ? 6.644 1.236 -8.720 1.00 94.38 83 PRO A CA 1
ATOM 667 C C . PRO A 1 83 ? 6.130 0.371 -9.876 1.00 94.38 83 PRO A C 1
ATOM 669 O O . PRO A 1 83 ? 5.943 -0.838 -9.739 1.00 94.38 83 PRO A O 1
ATOM 672 N N . VAL A 1 84 ? 5.926 0.989 -11.044 1.00 94.06 84 V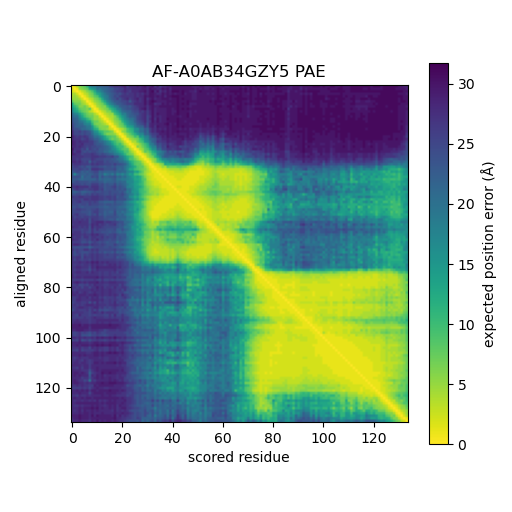AL A N 1
ATOM 673 C CA . VAL A 1 84 ? 5.613 0.253 -12.274 1.00 94.06 84 VAL A CA 1
ATOM 674 C C . VAL A 1 84 ? 6.691 -0.806 -12.547 1.00 94.06 84 VAL A C 1
ATOM 676 O O . VAL A 1 84 ? 7.887 -0.538 -12.421 1.00 94.06 84 VAL A O 1
ATOM 679 N N . GLY A 1 85 ? 6.273 -2.023 -12.894 1.00 91.75 85 GLY A N 1
ATOM 680 C CA . GLY A 1 85 ? 7.160 -3.184 -12.988 1.00 91.75 85 GLY A CA 1
ATOM 681 C C . GLY A 1 85 ? 7.110 -4.134 -11.792 1.00 91.75 85 GLY A C 1
ATOM 682 O O . GLY A 1 85 ? 7.747 -5.185 -11.839 1.00 91.75 85 GLY A O 1
ATOM 683 N N . THR A 1 86 ? 6.393 -3.774 -10.726 1.00 90.44 86 THR A N 1
ATOM 684 C CA . THR A 1 86 ? 6.166 -4.636 -9.559 1.00 90.44 86 THR A CA 1
ATOM 685 C C . THR A 1 86 ? 4.820 -5.351 -9.646 1.00 90.44 86 THR A C 1
ATOM 687 O O . THR A 1 86 ? 3.863 -4.800 -10.184 1.00 90.44 86 THR A O 1
ATOM 690 N N . GLY A 1 87 ? 4.739 -6.578 -9.120 1.00 91.88 87 GLY A N 1
ATOM 691 C CA . GLY A 1 87 ? 3.489 -7.346 -9.080 1.00 91.88 87 GLY A CA 1
ATOM 692 C C . GLY A 1 87 ? 2.837 -7.485 -10.460 1.00 91.88 87 GLY A C 1
ATOM 693 O O . GLY A 1 87 ? 3.441 -8.039 -11.381 1.00 91.88 87 GLY A O 1
ATOM 694 N N . PHE A 1 88 ? 1.610 -6.978 -10.597 1.00 93.19 88 PHE A N 1
ATOM 695 C CA . PHE A 1 88 ? 0.873 -6.941 -11.866 1.00 93.19 88 PHE A CA 1
ATOM 696 C C . PHE A 1 88 ? 1.063 -5.641 -12.665 1.00 93.19 88 PHE A C 1
ATOM 698 O O . PHE A 1 88 ? 0.631 -5.571 -13.817 1.00 93.19 88 PHE A O 1
ATOM 705 N N . SER A 1 89 ? 1.720 -4.622 -12.105 1.00 94.44 89 SER A N 1
ATOM 706 C CA . SER A 1 89 ? 2.086 -3.400 -12.827 1.00 94.44 89 SER A CA 1
ATOM 707 C C . SER A 1 89 ? 3.248 -3.684 -13.786 1.00 94.44 89 SER A C 1
ATOM 709 O O . SER A 1 89 ? 4.312 -4.119 -13.354 1.00 94.44 89 SER A O 1
ATOM 711 N N . TYR A 1 90 ? 3.100 -3.399 -15.084 1.00 94.81 90 TYR A N 1
ATOM 712 C CA . TYR A 1 90 ? 4.111 -3.722 -16.104 1.00 94.81 90 TYR A CA 1
ATOM 713 C C . TYR A 1 90 ? 4.442 -2.547 -17.030 1.00 94.81 90 TYR A C 1
ATOM 715 O O . TYR A 1 90 ? 3.675 -1.597 -17.176 1.00 94.81 90 TYR A O 1
ATOM 723 N N . VAL A 1 91 ? 5.591 -2.645 -17.701 1.00 94.00 91 VAL A N 1
ATOM 724 C CA . VAL A 1 91 ? 6.007 -1.736 -18.776 1.00 94.00 91 VAL A CA 1
ATOM 725 C C . VAL A 1 91 ? 6.197 -2.511 -20.074 1.00 94.00 91 VAL A C 1
ATOM 727 O O . VAL A 1 91 ? 6.619 -3.664 -20.072 1.00 94.00 91 VAL A O 1
ATOM 730 N N . ASN A 1 92 ? 5.931 -1.864 -21.208 1.00 94.94 92 ASN A N 1
ATOM 731 C CA . ASN A 1 92 ? 6.118 -2.483 -22.526 1.00 94.94 92 ASN A CA 1
ATOM 732 C C . ASN A 1 92 ? 7.571 -2.411 -23.029 1.00 94.94 92 ASN A C 1
ATOM 734 O O . ASN A 1 92 ? 7.930 -3.101 -23.981 1.00 94.94 92 ASN A O 1
ATOM 738 N N . LYS A 1 93 ? 8.400 -1.545 -22.433 1.00 95.19 93 LYS A N 1
ATOM 739 C CA . LYS A 1 93 ? 9.799 -1.322 -22.819 1.00 95.19 93 LYS A CA 1
ATOM 740 C C . LYS A 1 93 ? 10.682 -1.229 -21.584 1.00 95.19 93 LYS A C 1
ATOM 742 O O . LYS A 1 93 ? 10.288 -0.643 -20.581 1.00 95.19 93 LYS A O 1
ATOM 747 N N . SER A 1 94 ? 11.893 -1.770 -21.674 1.00 91.19 94 SER A N 1
ATOM 748 C CA . SER A 1 94 ? 12.828 -1.854 -20.547 1.00 91.19 94 SER A CA 1
ATOM 749 C C . SER A 1 94 ? 13.387 -0.507 -20.083 1.00 91.19 94 SER A C 1
ATOM 751 O O . SER A 1 94 ? 13.943 -0.418 -18.997 1.00 91.19 94 SER A O 1
ATOM 753 N N . ASP A 1 95 ? 13.292 0.546 -20.886 1.00 93.06 95 ASP A N 1
ATOM 754 C CA . ASP A 1 95 ? 13.753 1.889 -20.530 1.00 93.06 95 ASP A CA 1
ATOM 755 C C . ASP A 1 95 ? 12.690 2.733 -19.808 1.00 93.06 95 ASP A C 1
ATOM 757 O O . ASP A 1 95 ? 13.032 3.813 -19.314 1.00 93.06 95 ASP A O 1
ATOM 761 N N . ALA A 1 96 ? 11.451 2.227 -19.729 1.00 93.62 96 ALA A N 1
ATOM 762 C CA . ALA A 1 96 ? 10.288 2.885 -19.137 1.00 93.62 96 ALA A CA 1
ATOM 763 C C . ALA A 1 96 ? 10.082 2.579 -17.642 1.00 93.62 96 ALA A C 1
ATOM 765 O O . ALA A 1 96 ? 9.163 3.123 -17.038 1.00 93.62 96 ALA A O 1
ATOM 766 N N . TYR A 1 97 ? 10.915 1.730 -17.031 1.00 93.94 97 TYR A N 1
ATOM 767 C CA . TYR A 1 97 ? 10.921 1.583 -15.574 1.00 93.94 97 TYR A CA 1
ATOM 768 C C . TYR A 1 97 ? 11.347 2.896 -14.904 1.00 93.94 97 TYR A C 1
ATOM 770 O O . TYR A 1 97 ? 12.235 3.599 -15.397 1.00 93.94 97 TYR A O 1
ATOM 778 N N . THR A 1 98 ? 10.748 3.199 -13.752 1.00 92.00 98 THR A N 1
ATOM 779 C CA . THR A 1 98 ? 11.093 4.369 -12.934 1.00 92.00 98 THR A CA 1
ATOM 780 C C . THR A 1 98 ? 12.548 4.302 -12.480 1.00 92.00 98 THR A C 1
ATOM 782 O O . THR A 1 98 ? 12.985 3.277 -11.953 1.00 92.00 98 THR A O 1
ATOM 785 N N . LYS A 1 99 ? 13.296 5.398 -12.648 1.00 91.94 99 LYS A N 1
ATOM 786 C CA . LYS A 1 99 ? 14.743 5.441 -12.343 1.00 91.94 99 LYS A CA 1
ATOM 787 C C . LYS A 1 99 ? 15.073 6.242 -11.088 1.00 91.94 99 LYS A C 1
ATOM 789 O O . LYS A 1 99 ? 16.179 6.134 -10.569 1.00 91.94 99 LYS A O 1
ATOM 794 N N . ASP A 1 100 ? 14.124 7.030 -10.603 1.00 93.12 100 ASP A N 1
ATOM 795 C CA . ASP A 1 100 ? 14.259 7.842 -9.403 1.00 93.12 100 ASP A CA 1
ATOM 796 C C . ASP A 1 100 ? 12.904 8.026 -8.710 1.00 93.12 100 ASP A C 1
ATOM 798 O O . ASP A 1 100 ? 11.845 7.696 -9.250 1.00 93.12 100 ASP A O 1
ATOM 802 N N . LEU A 1 101 ? 12.950 8.557 -7.487 1.00 91.12 101 LEU A N 1
ATOM 803 C CA . LEU A 1 101 ? 11.764 8.775 -6.661 1.00 91.12 101 LEU A CA 1
ATOM 804 C C . LEU A 1 101 ? 10.794 9.798 -7.272 1.00 91.12 101 LEU A C 1
ATOM 806 O O . LEU A 1 101 ? 9.595 9.722 -7.014 1.00 91.12 101 LEU A O 1
ATOM 810 N N . ALA A 1 102 ? 11.289 10.742 -8.078 1.00 93.56 102 ALA A N 1
ATOM 811 C CA . ALA A 1 102 ? 10.444 11.753 -8.702 1.00 93.56 102 ALA A CA 1
ATOM 812 C C . ALA A 1 102 ? 9.542 11.130 -9.776 1.00 93.56 102 ALA A C 1
ATOM 814 O O . ALA A 1 102 ? 8.356 11.455 -9.824 1.00 93.56 102 ALA A O 1
ATOM 815 N N . MET A 1 103 ? 10.059 10.186 -10.570 1.00 94.94 103 MET A N 1
ATOM 816 C CA . MET A 1 103 ? 9.239 9.409 -11.508 1.00 94.94 103 MET A CA 1
ATOM 817 C C . MET A 1 103 ? 8.188 8.573 -10.776 1.00 94.94 103 MET A C 1
ATOM 819 O O . MET A 1 103 ? 7.017 8.639 -11.131 1.00 94.94 103 MET A O 1
ATOM 823 N N . VAL A 1 104 ? 8.574 7.871 -9.702 1.00 95.00 104 VAL A N 1
ATOM 824 C CA . VAL A 1 104 ? 7.631 7.075 -8.891 1.00 95.00 104 VAL A CA 1
ATOM 825 C C . VAL A 1 104 ? 6.498 7.947 -8.339 1.00 95.00 104 VAL A C 1
ATOM 827 O O . VAL A 1 104 ? 5.325 7.587 -8.426 1.00 95.00 104 VAL A O 1
ATOM 830 N N . ALA A 1 105 ? 6.833 9.119 -7.792 1.00 92.44 105 ALA A N 1
ATOM 831 C CA . ALA A 1 105 ? 5.842 10.057 -7.276 1.00 92.44 105 ALA A CA 1
ATOM 832 C C . ALA A 1 105 ? 4.936 10.607 -8.390 1.00 92.44 105 ALA A C 1
ATOM 834 O O . ALA A 1 105 ? 3.722 10.684 -8.206 1.00 92.44 105 ALA A O 1
ATOM 835 N N . SER A 1 106 ? 5.510 10.954 -9.547 1.00 95.81 106 SER A N 1
ATOM 836 C CA . SER A 1 106 ? 4.764 11.431 -10.715 1.00 95.81 106 SER A CA 1
ATOM 837 C C . SER A 1 106 ? 3.755 10.390 -11.207 1.00 95.81 106 SER A C 1
ATOM 839 O O . SER A 1 106 ? 2.587 10.722 -11.415 1.00 95.81 106 SER A O 1
ATOM 841 N N . ASP A 1 107 ? 4.167 9.129 -11.330 1.00 96.75 107 ASP A N 1
ATOM 842 C CA . ASP A 1 107 ? 3.295 8.034 -11.766 1.00 96.75 107 ASP A CA 1
ATOM 843 C C . ASP A 1 107 ? 2.147 7.803 -10.772 1.00 96.75 107 ASP A C 1
ATOM 845 O O . ASP A 1 107 ? 0.983 7.702 -11.169 1.00 96.75 107 ASP A O 1
ATOM 849 N N . MET A 1 108 ? 2.443 7.824 -9.467 1.00 94.50 108 MET A N 1
ATOM 850 C CA . MET A 1 108 ? 1.420 7.718 -8.420 1.00 94.50 108 MET A CA 1
ATOM 851 C C . MET A 1 108 ? 0.433 8.890 -8.441 1.00 94.50 108 MET A C 1
ATOM 853 O O . MET A 1 108 ? -0.766 8.685 -8.250 1.00 94.50 108 MET A O 1
ATOM 857 N N . MET A 1 109 ? 0.891 10.115 -8.713 1.00 93.75 109 MET A N 1
ATOM 858 C CA . MET A 1 109 ? -0.006 11.267 -8.862 1.00 93.75 109 MET A CA 1
ATOM 859 C C . MET A 1 109 ? -0.944 11.109 -10.061 1.00 93.75 109 MET A C 1
ATOM 861 O O . MET A 1 109 ? -2.131 11.420 -9.946 1.00 93.75 109 MET A O 1
ATOM 865 N N . VAL A 1 110 ? -0.438 10.613 -11.194 1.00 97.00 110 VAL A N 1
ATOM 866 C CA . VAL A 1 110 ? -1.264 10.335 -12.379 1.00 97.00 110 VAL A CA 1
ATOM 867 C C . VAL A 1 110 ? -2.300 9.253 -12.071 1.00 97.00 110 VAL A C 1
ATOM 869 O O . VAL A 1 110 ? -3.476 9.437 -12.401 1.00 97.00 110 VAL A O 1
ATOM 872 N N . LEU A 1 111 ? -1.903 8.174 -11.389 1.00 95.69 111 LEU A N 1
ATOM 873 C CA . LEU A 1 111 ? -2.810 7.105 -10.964 1.00 95.69 111 LEU A CA 1
ATOM 874 C C . LEU A 1 111 ? -3.921 7.645 -10.062 1.00 95.69 111 LEU A C 1
ATOM 876 O O . LEU A 1 111 ? -5.096 7.447 -10.365 1.00 95.69 111 LEU A O 1
ATOM 880 N N . LEU A 1 112 ?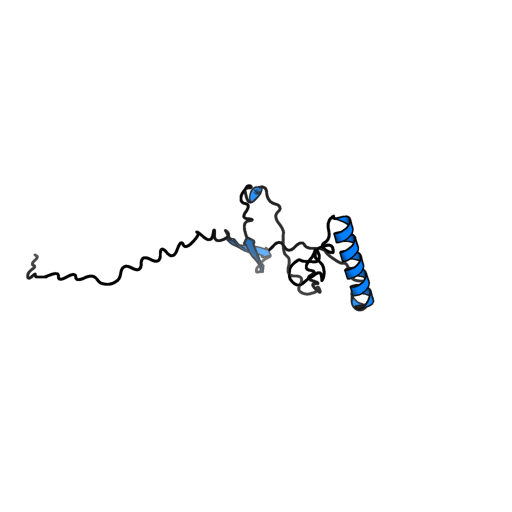 -3.569 8.360 -8.989 1.00 93.44 112 LEU A N 1
ATOM 881 C CA . LEU A 1 112 ? -4.544 8.881 -8.027 1.00 93.44 112 LEU A CA 1
ATOM 882 C C . LEU A 1 112 ? -5.489 9.893 -8.674 1.00 93.44 112 LEU A C 1
ATOM 884 O O . LEU A 1 112 ? -6.701 9.810 -8.479 1.00 93.44 112 LEU A O 1
ATOM 888 N N . LYS A 1 113 ? -4.962 10.812 -9.491 1.00 92.69 113 LYS A N 1
ATOM 889 C CA . LYS A 1 113 ? -5.789 11.772 -10.229 1.00 92.69 113 LYS A CA 1
ATOM 890 C C . LYS A 1 113 ? -6.810 11.049 -11.107 1.00 92.69 113 LYS A C 1
ATOM 892 O O . LYS A 1 113 ? -7.999 11.338 -11.016 1.00 92.69 113 LYS A O 1
ATOM 897 N N . THR A 1 114 ? -6.352 10.088 -11.908 1.00 95.38 114 THR A N 1
ATOM 898 C CA . THR A 1 114 ? -7.220 9.313 -12.806 1.00 95.38 114 THR A CA 1
ATOM 899 C C . THR A 1 114 ? -8.255 8.515 -12.011 1.00 95.38 114 THR A C 1
ATOM 901 O O . THR A 1 114 ? -9.437 8.516 -12.346 1.00 95.38 114 THR A O 1
ATOM 904 N N . PHE A 1 115 ? -7.843 7.887 -10.907 1.00 94.56 115 PHE A N 1
ATOM 905 C CA . PHE A 1 115 ? -8.731 7.120 -10.039 1.00 94.56 115 PHE A CA 1
ATOM 906 C C . PHE A 1 115 ? -9.878 7.976 -9.488 1.00 94.56 115 PHE A C 1
ATOM 908 O O . PHE A 1 115 ? -11.035 7.582 -9.626 1.00 94.56 115 PHE A O 1
ATOM 915 N N . PHE A 1 116 ? -9.584 9.159 -8.938 1.00 93.50 116 PHE A N 1
ATOM 916 C CA . PHE A 1 116 ? -10.595 10.083 -8.405 1.00 93.50 116 PHE A CA 1
ATOM 917 C C . PHE A 1 116 ? -11.395 10.814 -9.493 1.00 93.50 116 PHE A C 1
ATOM 919 O O . PHE A 1 116 ? -12.479 11.341 -9.233 1.00 93.50 116 PHE A O 1
ATOM 926 N N . GLU A 1 117 ? -10.889 10.872 -10.725 1.00 94.31 117 GLU A N 1
ATOM 927 C CA . GLU A 1 117 ? -11.676 11.304 -11.878 1.00 94.31 117 GLU A CA 1
ATOM 928 C C . GLU A 1 117 ? -12.729 10.262 -12.269 1.00 94.31 117 GLU A C 1
ATOM 930 O O . GLU A 1 117 ? -13.844 10.649 -12.618 1.00 94.31 117 GLU A O 1
ATOM 935 N N . CYS A 1 118 ? -12.416 8.971 -12.149 1.00 94.88 118 CYS A N 1
ATOM 936 C CA . CYS A 1 118 ? -13.337 7.879 -12.465 1.00 94.88 118 CYS A CA 1
ATOM 937 C C . CYS A 1 118 ? -14.267 7.484 -11.306 1.00 94.88 118 CYS A C 1
ATOM 939 O O . CYS A 1 118 ? -15.396 7.079 -11.569 1.00 94.88 118 CYS A O 1
ATOM 941 N N . HIS A 1 119 ? -13.829 7.625 -10.052 1.00 92.44 119 HIS A N 1
ATOM 942 C CA . HIS A 1 119 ? -14.580 7.213 -8.860 1.00 92.44 119 HIS A CA 1
ATOM 943 C C . HIS A 1 119 ? -14.874 8.423 -7.972 1.00 92.44 119 HIS A C 1
ATOM 945 O O . HIS A 1 119 ? -14.173 8.723 -6.998 1.00 92.44 119 HIS A O 1
ATOM 951 N N . LYS A 1 120 ? -15.906 9.170 -8.367 1.00 91.62 120 LYS A N 1
ATOM 952 C CA . LYS A 1 120 ? -16.283 10.451 -7.754 1.00 91.62 120 LYS A CA 1
ATOM 953 C C . LYS A 1 120 ? -16.719 10.309 -6.296 1.00 91.62 120 LYS A C 1
ATOM 955 O O . LYS A 1 120 ? -16.495 11.216 -5.502 1.00 91.62 120 LYS A O 1
ATOM 960 N N . GLU A 1 121 ? -17.258 9.156 -5.926 1.00 89.69 121 GLU A N 1
ATOM 961 C CA . GLU A 1 121 ? -17.692 8.800 -4.574 1.00 89.69 121 GLU A CA 1
ATOM 962 C C . GLU A 1 121 ? -16.563 8.788 -3.524 1.00 89.69 121 GLU A C 1
ATOM 964 O O . GLU A 1 121 ? -16.839 8.847 -2.322 1.00 89.69 121 GLU A O 1
ATOM 969 N N . PHE A 1 122 ? -15.297 8.745 -3.954 1.00 87.81 122 PHE A N 1
ATOM 970 C CA . PHE A 1 122 ? -14.137 8.770 -3.059 1.00 87.81 122 PHE A CA 1
ATOM 971 C C . PHE A 1 122 ? -13.461 10.147 -2.951 1.00 87.81 122 PHE A C 1
ATOM 973 O O . PHE A 1 122 ? -12.526 10.282 -2.166 1.00 87.81 122 PHE A O 1
ATOM 980 N N . GLN A 1 123 ? -13.904 11.172 -3.693 1.00 82.38 123 GLN A N 1
ATOM 981 C CA . GLN A 1 123 ? -13.206 12.469 -3.755 1.00 82.38 123 GLN A CA 1
ATOM 982 C C . GLN A 1 123 ? -13.167 13.229 -2.421 1.00 82.38 123 GLN A C 1
ATOM 984 O O . GLN A 1 123 ? -12.194 13.931 -2.157 1.00 82.38 123 GLN A O 1
ATOM 989 N N . ASP A 1 124 ? -14.186 13.053 -1.580 1.00 82.50 124 ASP A N 1
ATOM 990 C CA . ASP A 1 124 ? -14.306 13.749 -0.293 1.00 82.50 124 ASP A CA 1
ATOM 991 C C . ASP A 1 124 ? -13.809 12.905 0.899 1.00 82.50 124 ASP A C 1
ATOM 993 O O . ASP A 1 124 ? -13.980 13.289 2.058 1.00 82.50 124 ASP A O 1
ATOM 997 N N . GLN A 1 125 ? -13.209 11.735 0.648 1.00 80.62 125 GLN A N 1
ATOM 998 C CA . GLN A 1 125 ? -12.758 10.827 1.706 1.00 80.62 125 GLN A CA 1
ATOM 999 C C . GLN A 1 125 ? -11.317 11.116 2.144 1.00 80.62 125 GLN A C 1
ATOM 1001 O O . GLN A 1 125 ? -10.442 11.434 1.340 1.00 80.62 125 GLN A O 1
ATOM 1006 N N . ILE A 1 1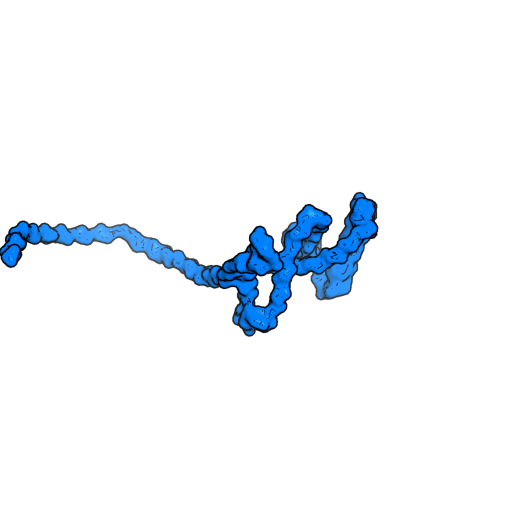26 ? -11.048 10.951 3.444 1.00 72.06 126 ILE A N 1
ATOM 1007 C CA . ILE A 1 126 ? -9.685 11.015 3.985 1.00 72.06 126 ILE A CA 1
ATOM 1008 C C . ILE A 1 126 ? -8.924 9.767 3.534 1.00 72.06 126 ILE A C 1
ATOM 1010 O O . ILE A 1 126 ? -9.272 8.648 3.907 1.00 72.06 126 ILE A O 1
ATOM 1014 N N . VAL A 1 127 ? -7.853 9.967 2.767 1.00 73.75 127 VAL A N 1
ATOM 1015 C CA . VAL A 1 127 ? -6.973 8.888 2.308 1.00 73.75 127 VAL A CA 1
ATOM 1016 C C . VAL A 1 127 ? -5.881 8.639 3.350 1.00 73.75 127 VAL A C 1
ATOM 1018 O O . VAL A 1 127 ? -5.013 9.484 3.567 1.00 73.75 127 VAL A O 1
ATOM 1021 N N . GLY A 1 128 ? -5.921 7.474 3.999 1.00 70.56 128 GLY A N 1
ATOM 1022 C CA . GLY A 1 128 ? -4.836 6.974 4.845 1.00 70.56 128 GLY A CA 1
ATOM 1023 C C . GLY A 1 128 ? -3.893 6.078 4.043 1.00 70.56 128 GLY A C 1
ATOM 1024 O O . GLY A 1 128 ? -4.345 5.138 3.397 1.00 70.56 128 GLY A O 1
ATOM 1025 N N . PHE A 1 129 ? -2.588 6.351 4.086 1.00 72.69 129 PHE A N 1
ATOM 1026 C CA . PHE A 1 129 ? -1.578 5.530 3.411 1.00 72.69 129 PHE A CA 1
ATOM 1027 C C . PHE A 1 129 ? -0.971 4.512 4.383 1.00 72.69 129 PHE A C 1
ATOM 1029 O O . PHE A 1 129 ? -0.539 4.875 5.476 1.00 72.69 129 PHE A O 1
ATOM 1036 N N . GLY A 1 130 ? -0.908 3.245 3.970 1.00 66.25 130 GLY A N 1
ATOM 1037 C CA . GLY A 1 130 ? -0.197 2.173 4.666 1.00 66.25 130 GLY A CA 1
ATOM 1038 C C . GLY A 1 130 ? 0.750 1.464 3.702 1.00 66.25 130 GLY A C 1
ATOM 1039 O O . GLY A 1 130 ? 0.408 1.268 2.539 1.00 66.25 130 GLY A O 1
ATOM 1040 N N . LEU A 1 131 ? 1.950 1.107 4.163 1.00 62.81 131 LEU A N 1
ATOM 1041 C CA . LEU A 1 131 ? 2.900 0.323 3.374 1.00 62.81 131 LEU A CA 1
ATOM 1042 C C . LEU A 1 131 ? 2.697 -1.161 3.681 1.00 62.81 131 LEU A C 1
ATOM 1044 O O . LEU A 1 131 ? 2.707 -1.552 4.848 1.00 62.81 131 LEU A O 1
ATOM 1048 N N . SER A 1 132 ? 2.534 -1.975 2.640 1.00 55.94 132 SER A N 1
ATOM 1049 C CA . SER A 1 132 ? 2.602 -3.433 2.745 1.00 55.94 132 SER A CA 1
ATOM 1050 C C . SER A 1 132 ? 3.984 -3.883 2.281 1.00 55.94 132 SER A C 1
ATOM 1052 O O . SER A 1 132 ? 4.380 -3.582 1.156 1.00 55.94 132 SER A O 1
ATOM 1054 N N . HIS A 1 133 ? 4.728 -4.574 3.143 1.00 50.81 133 HIS A N 1
ATOM 1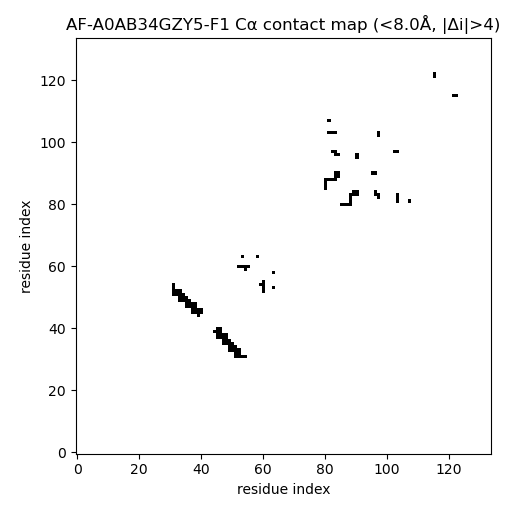055 C CA . HIS A 1 133 ? 5.951 -5.275 2.760 1.00 50.81 133 HIS A CA 1
ATOM 1056 C C . HIS A 1 133 ? 5.669 -6.777 2.839 1.00 50.81 133 HIS A C 1
ATOM 1058 O O . HIS A 1 133 ? 5.449 -7.296 3.933 1.00 50.81 133 HIS A O 1
ATOM 1064 N N . HIS A 1 134 ? 5.630 -7.429 1.675 1.00 40.53 134 HIS A N 1
ATOM 1065 C CA . HIS A 1 134 ? 5.648 -8.887 1.537 1.00 40.53 134 HIS A CA 1
ATOM 1066 C C . HIS A 1 134 ? 7.082 -9.416 1.549 1.00 40.53 134 HIS A C 1
ATOM 1068 O O . HIS A 1 134 ? 7.979 -8.697 1.045 1.00 40.53 134 HIS A O 1
#

InterPro domains:
  IPR001563 Peptidase S10, serine carboxypeptidase [PF00450] (31-71)
  IPR001563 Peptidase S10, serine carboxypeptidase [PF00450] (73-124)
  IPR001563 Peptidase S10, serine carboxypeptidase [PTHR11802] (75-124)
  IPR029058 Alpha/Beta hydrolase fold [G3DSA:3.40.50.1820] (72-129)
  IPR029058 Alpha/Beta hydrolase fold [SSF53474] (32-124)

Sequence (134 aa):
MEPALRSCSLPLLLLLLGLSTGAVISWPIKEGKEVWDYVTVRKDAHMFWWLYYATSPSKNFSELPLVMWLQLQSASLLFVDNPVGTGFSYVNKSDAYTKDLAMVASDMMVLLKTFFECHKEFQDQIVGFGLSHH

Organism: Eschrichtius robustus (NCBI:txid9764)

Radius of gyration: 29.48 Å; Cα contacts (8 Å, |Δi|>4): 65; chains: 1; bounding box: 40×83×65 Å

pLDDT: mean 77.12, std 19.82, range [30.33, 97.0]

Foldseek 3Di:
DDDDDDDDDDDDDDDDDDPPPPPPPPPPPPPWDKDKDWDDPDVPDIDIDIDTQDDDPPDGSVVDDDFDDDDDPPDDDDDDQPDQPGDPRHDPDPVPGDDDPVVRVVVVVVVVVVVCVVCVVCPPPDDDDDDDDD